Protein AF-A0A976PWA9-F1 (afdb_monomer)

Foldseek 3Di:
DDDPCPPDPVNVVVCCCVVVVVCVVVVVVVVVVVVVPDDDPDPPDDDDDDQDDPVVADEQDWDWDADPVRWTKIWHHHPVGIDIHTLQDPPPGDGHDDDDLVVVDPVSVVVVVVVVVVVCPDPVNVVVVPDDPVRVVVVVVVVD

Structure (mmCIF, N/CA/C/O backbone):
data_AF-A0A976PWA9-F1
#
_entry.id   AF-A0A976PWA9-F1
#
loop_
_atom_site.group_PDB
_atom_si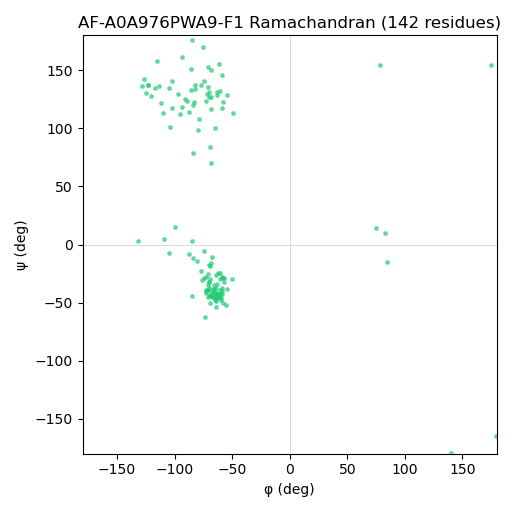te.id
_atom_site.type_symbol
_atom_site.label_atom_id
_atom_site.label_alt_id
_atom_site.label_comp_id
_atom_site.label_asym_id
_atom_site.label_entity_id
_atom_site.label_seq_id
_atom_site.pdbx_PDB_ins_code
_atom_site.Cartn_x
_atom_site.Cartn_y
_atom_site.Cartn_z
_atom_site.occupancy
_atom_site.B_iso_or_equiv
_atom_site.auth_seq_id
_atom_site.auth_comp_id
_atom_site.auth_asym_id
_atom_site.auth_atom_id
_atom_site.pdbx_PDB_model_num
ATOM 1 N N . MET A 1 1 ? 47.049 19.744 -44.885 1.00 38.34 1 MET A N 1
ATOM 2 C CA . MET A 1 1 ? 46.099 18.856 -45.586 1.00 38.34 1 MET A CA 1
ATOM 3 C C . MET A 1 1 ? 44.726 19.102 -44.997 1.00 38.34 1 MET A C 1
ATOM 5 O O . MET A 1 1 ? 44.376 18.502 -43.996 1.00 38.34 1 MET A O 1
ATOM 9 N N . THR A 1 2 ? 44.015 20.082 -45.540 1.00 44.12 2 THR A N 1
ATOM 10 C CA . THR A 1 2 ? 42.634 20.402 -45.172 1.00 44.12 2 THR A CA 1
ATOM 11 C C . THR A 1 2 ? 41.758 19.874 -46.299 1.00 44.12 2 THR A C 1
ATOM 13 O O . THR A 1 2 ? 41.734 20.470 -47.374 1.00 44.12 2 THR A O 1
ATOM 16 N N . GLU A 1 3 ? 41.131 18.715 -46.103 1.00 52.66 3 GLU A N 1
ATOM 17 C CA . GLU A 1 3 ? 40.137 18.200 -47.048 1.00 52.66 3 GLU A CA 1
ATOM 18 C C . GLU A 1 3 ? 38.890 19.096 -47.008 1.00 52.66 3 GLU A C 1
ATOM 20 O O . GLU A 1 3 ? 38.221 19.215 -45.982 1.00 52.66 3 GLU A O 1
ATOM 25 N N . ASP A 1 4 ? 38.598 19.747 -48.136 1.00 55.19 4 ASP A N 1
ATOM 26 C CA . ASP A 1 4 ? 37.326 20.421 -48.415 1.00 55.19 4 ASP A CA 1
ATOM 27 C C . ASP A 1 4 ? 36.233 19.352 -48.588 1.00 55.19 4 ASP A C 1
ATOM 29 O O . ASP A 1 4 ? 35.944 18.890 -49.691 1.00 55.19 4 ASP A O 1
ATOM 33 N N . SER A 1 5 ? 35.659 18.889 -47.477 1.00 60.50 5 SER A N 1
ATOM 34 C CA . SER A 1 5 ? 34.557 17.924 -47.474 1.00 60.50 5 SER A CA 1
ATOM 35 C C . SER A 1 5 ? 33.216 18.640 -47.669 1.00 60.50 5 SER A C 1
ATOM 37 O O . SER A 1 5 ? 32.436 18.820 -46.729 1.00 60.50 5 SER A O 1
ATOM 39 N N . ARG A 1 6 ? 32.888 19.008 -48.912 1.00 62.19 6 ARG A N 1
ATOM 40 C CA . ARG A 1 6 ? 31.487 19.238 -49.298 1.00 62.19 6 ARG A CA 1
ATOM 41 C C . ARG A 1 6 ? 30.753 17.900 -49.196 1.00 62.19 6 ARG A C 1
ATOM 43 O O . ARG A 1 6 ? 30.883 17.072 -50.091 1.00 62.19 6 ARG A O 1
ATOM 50 N N . ALA A 1 7 ? 30.006 17.686 -48.110 1.00 66.31 7 ALA A N 1
ATOM 51 C CA . ALA A 1 7 ? 29.208 16.477 -47.915 1.00 66.31 7 ALA A CA 1
ATOM 52 C C . ALA A 1 7 ? 28.370 16.198 -49.173 1.00 66.31 7 ALA A C 1
ATOM 54 O O . ALA A 1 7 ? 27.483 16.979 -49.537 1.00 66.31 7 ALA A O 1
ATOM 55 N N . THR A 1 8 ? 28.674 15.107 -49.876 1.00 85.38 8 THR A N 1
ATOM 56 C CA . THR A 1 8 ? 27.942 14.753 -51.091 1.00 85.38 8 THR A CA 1
ATOM 57 C C . THR A 1 8 ? 26.545 14.284 -50.685 1.00 85.38 8 THR A C 1
ATOM 59 O O . THR A 1 8 ? 26.353 13.729 -49.604 1.00 85.38 8 THR A O 1
ATOM 62 N N . ARG A 1 9 ? 25.536 14.433 -51.557 1.00 87.88 9 ARG A N 1
ATOM 63 C CA . ARG A 1 9 ? 24.173 13.900 -51.308 1.00 87.88 9 ARG A CA 1
ATOM 64 C C . ARG A 1 9 ? 24.179 12.421 -50.884 1.00 87.88 9 ARG A C 1
ATOM 66 O O . ARG A 1 9 ? 23.309 11.988 -50.140 1.00 87.88 9 ARG A O 1
ATOM 73 N N . ARG A 1 10 ? 25.173 11.664 -51.358 1.00 87.25 10 ARG A N 1
ATOM 74 C CA . ARG A 1 10 ? 25.422 10.261 -51.008 1.00 87.25 10 ARG A CA 1
ATOM 75 C C . ARG A 1 10 ? 25.980 10.091 -49.595 1.00 87.25 10 ARG A C 1
ATOM 77 O O . ARG A 1 10 ? 25.523 9.196 -48.899 1.00 87.25 10 ARG A O 1
ATOM 84 N N . ASP A 1 11 ? 26.881 10.963 -49.156 1.00 85.31 11 ASP A N 1
ATOM 85 C CA . ASP A 1 11 ? 27.454 10.920 -47.803 1.00 85.31 11 ASP A CA 1
ATOM 86 C C . ASP A 1 11 ? 26.412 11.319 -46.759 1.00 85.31 11 ASP A C 1
ATOM 88 O O . ASP A 1 11 ? 26.321 10.706 -45.697 1.00 85.31 11 ASP A O 1
ATOM 92 N N . LEU A 1 12 ? 25.557 12.291 -47.096 1.00 88.31 12 LEU A N 1
ATOM 93 C CA . LEU A 1 12 ? 24.388 12.641 -46.289 1.00 88.31 12 LEU A CA 1
ATOM 94 C C . LEU A 1 12 ? 23.416 11.462 -46.175 1.00 88.31 12 LEU A C 1
ATOM 96 O O . LEU A 1 12 ? 22.976 11.141 -45.072 1.00 88.31 12 LEU A O 1
ATOM 100 N N . LEU A 1 13 ? 23.122 10.781 -47.289 1.00 92.06 13 LEU A N 1
ATOM 101 C CA . LEU A 1 13 ? 22.266 9.593 -47.286 1.00 92.06 13 LEU A CA 1
ATOM 102 C C . LEU A 1 13 ? 22.881 8.450 -46.463 1.00 92.06 13 LEU A C 1
ATOM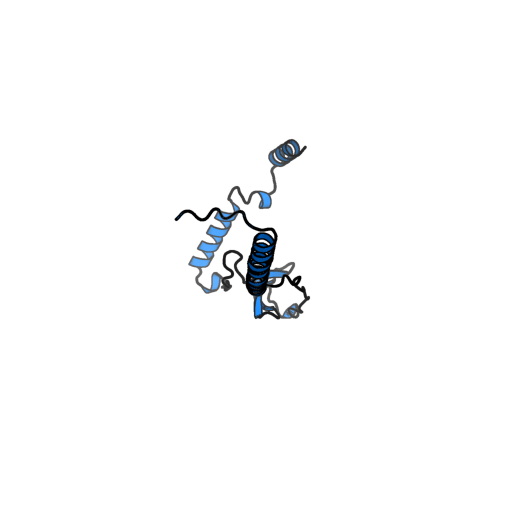 104 O O . LEU A 1 13 ? 22.184 7.837 -45.658 1.00 92.06 13 LEU A O 1
ATOM 108 N N . ALA A 1 14 ? 24.179 8.187 -46.620 1.00 92.25 14 ALA A N 1
ATOM 109 C CA . ALA A 1 14 ? 24.892 7.148 -45.881 1.00 92.25 14 ALA A CA 1
ATOM 110 C C . ALA A 1 14 ? 24.915 7.435 -44.372 1.00 92.25 14 ALA A C 1
ATOM 112 O O . ALA A 1 14 ? 24.639 6.546 -43.569 1.00 92.25 14 ALA A O 1
ATOM 113 N N . SER A 1 15 ? 25.173 8.688 -43.991 1.00 90.06 15 SER A N 1
ATOM 114 C CA . SER A 1 15 ? 25.210 9.121 -42.590 1.00 90.06 15 SER A CA 1
ATOM 115 C C . SER A 1 15 ? 23.827 9.051 -41.944 1.00 90.06 15 SER A C 1
ATOM 117 O O . SER A 1 15 ? 23.699 8.604 -40.807 1.00 90.06 15 SER A O 1
ATOM 119 N N . PHE A 1 16 ? 22.779 9.432 -42.680 1.00 94.44 16 PHE A N 1
ATOM 120 C CA . PHE A 1 16 ? 21.402 9.349 -42.201 1.00 94.44 16 PHE A CA 1
ATOM 121 C C . PHE A 1 16 ? 20.936 7.899 -42.033 1.00 94.44 16 PHE A C 1
ATOM 123 O O . PHE A 1 16 ? 20.334 7.569 -41.015 1.00 94.44 16 PHE A O 1
ATOM 130 N N . LEU A 1 17 ? 21.245 7.015 -42.988 1.00 95.56 17 LEU A N 1
ATOM 131 C CA . LEU A 1 17 ? 20.877 5.599 -42.902 1.00 95.56 17 LEU A CA 1
ATOM 132 C C . LEU A 1 17 ? 21.635 4.874 -41.785 1.00 95.56 17 LEU A C 1
ATOM 134 O O . LEU A 1 17 ? 21.016 4.146 -41.012 1.00 95.56 17 LEU A O 1
ATOM 138 N N . MET A 1 18 ? 22.949 5.090 -41.660 1.00 94.69 18 MET A N 1
ATOM 139 C CA . MET A 1 18 ? 23.743 4.468 -40.596 1.00 94.69 18 MET A CA 1
ATOM 140 C C . MET A 1 18 ? 23.390 5.030 -39.218 1.00 94.69 18 MET A C 1
ATOM 142 O O . MET A 1 18 ? 23.096 4.263 -38.304 1.00 94.69 18 MET A O 1
ATOM 146 N N . GLY A 1 19 ? 23.363 6.357 -39.069 1.00 96.19 19 GLY A N 1
ATOM 147 C CA . GLY A 1 19 ? 23.023 7.008 -37.803 1.00 96.19 19 GLY A CA 1
ATOM 148 C C . GLY A 1 19 ? 21.581 6.732 -37.384 1.00 96.19 19 GLY A C 1
ATOM 149 O O . GLY A 1 19 ? 21.331 6.343 -36.246 1.00 96.19 19 GLY A O 1
ATOM 150 N N . GLY A 1 20 ? 20.636 6.852 -38.318 1.00 97.12 20 GLY A N 1
ATOM 151 C CA . GLY A 1 20 ? 19.227 6.551 -38.084 1.00 97.12 20 GLY A CA 1
ATOM 152 C C . GLY A 1 20 ? 18.997 5.083 -37.730 1.00 97.12 20 GLY A C 1
ATOM 153 O O . GLY A 1 20 ? 18.309 4.797 -36.754 1.00 97.12 20 GLY A O 1
ATOM 154 N N . GLY A 1 21 ? 19.619 4.149 -38.459 1.00 97.25 21 GLY A N 1
ATOM 155 C CA . GLY A 1 21 ? 19.536 2.718 -38.161 1.00 97.25 21 GLY A CA 1
ATOM 156 C C . GLY A 1 21 ? 20.092 2.372 -36.779 1.00 97.25 21 GLY A C 1
ATOM 157 O O . GLY A 1 21 ? 19.456 1.629 -36.032 1.00 97.25 21 GLY A O 1
ATOM 158 N N . LEU A 1 22 ? 21.228 2.965 -36.402 1.00 97.75 22 LEU A N 1
ATOM 159 C CA . LEU A 1 22 ? 21.839 2.771 -35.088 1.00 97.75 22 LEU A CA 1
ATOM 160 C C . LEU A 1 22 ? 20.943 3.306 -33.964 1.00 97.75 22 LEU A C 1
ATOM 162 O O . LEU A 1 22 ? 20.673 2.595 -32.998 1.00 97.75 22 LEU A O 1
ATOM 166 N N . VAL A 1 23 ? 20.441 4.535 -34.108 1.00 98.06 23 VAL A N 1
ATOM 167 C CA . VAL A 1 23 ? 19.548 5.159 -33.123 1.00 98.06 23 VAL A CA 1
ATOM 168 C C . VAL A 1 23 ? 18.254 4.363 -32.980 1.00 98.06 23 VAL A C 1
ATOM 170 O O . VAL A 1 23 ? 17.812 4.130 -31.858 1.00 98.06 23 VAL A O 1
ATOM 173 N N . LEU A 1 24 ? 17.663 3.891 -34.080 1.00 97.94 24 LEU A N 1
ATOM 174 C CA . LEU A 1 24 ? 16.458 3.063 -34.027 1.00 97.94 24 LEU A CA 1
ATOM 175 C C . LEU A 1 24 ? 16.728 1.709 -33.363 1.00 97.94 24 LEU A C 1
ATOM 177 O O . LEU A 1 24 ? 15.956 1.294 -32.500 1.00 97.94 24 LEU A O 1
ATOM 181 N N . ALA A 1 25 ? 17.824 1.033 -33.708 1.00 97.75 25 ALA A N 1
ATOM 182 C CA . ALA A 1 25 ? 18.161 -0.268 -33.137 1.00 97.75 25 ALA A CA 1
ATOM 183 C C . ALA A 1 25 ? 18.436 -0.176 -31.628 1.00 97.75 25 ALA A C 1
ATOM 185 O O . ALA A 1 25 ? 17.794 -0.859 -30.831 1.00 97.75 25 ALA A O 1
ATOM 186 N N . TYR A 1 26 ? 19.338 0.713 -31.209 1.00 97.94 26 TYR A N 1
ATOM 187 C CA . TYR A 1 26 ? 19.662 0.873 -29.790 1.00 97.94 26 TYR A CA 1
ATOM 188 C C . TYR A 1 26 ? 18.528 1.532 -29.003 1.00 97.94 26 TYR A C 1
ATOM 190 O O . TYR A 1 26 ? 18.285 1.157 -27.858 1.00 97.94 26 TYR A O 1
ATOM 198 N N . GLY A 1 27 ? 17.798 2.468 -29.611 1.00 98.06 27 GLY A N 1
ATOM 199 C CA . GLY A 1 27 ? 16.647 3.119 -28.990 1.00 98.06 27 GLY A CA 1
ATOM 200 C C . GLY A 1 27 ? 15.511 2.140 -28.711 1.00 98.06 27 GLY A C 1
ATOM 201 O O . GLY A 1 27 ? 14.964 2.133 -27.610 1.00 98.06 27 GLY A O 1
ATOM 202 N N . THR A 1 28 ? 15.189 1.263 -29.666 1.00 98.00 28 THR A N 1
ATOM 203 C CA . THR A 1 28 ? 14.171 0.220 -29.459 1.00 98.00 28 THR A CA 1
ATOM 204 C C . THR A 1 28 ? 14.617 -0.813 -28.431 1.00 98.00 28 THR A C 1
ATOM 206 O O . THR A 1 28 ? 13.829 -1.162 -27.553 1.00 98.00 28 THR A O 1
ATOM 209 N N . LEU A 1 29 ? 15.882 -1.246 -28.471 1.00 97.75 29 LEU A N 1
ATOM 210 C CA . LEU A 1 29 ? 16.443 -2.158 -27.475 1.00 97.75 29 LEU A CA 1
ATOM 211 C C . LEU A 1 29 ? 16.375 -1.566 -26.057 1.00 97.75 29 LEU A C 1
ATOM 213 O O . LEU A 1 29 ? 15.906 -2.233 -25.134 1.00 97.75 29 LEU A O 1
ATOM 217 N N . ALA A 1 30 ? 16.796 -0.311 -25.884 1.00 97.56 30 ALA A N 1
ATOM 218 C CA . ALA A 1 30 ? 16.767 0.379 -24.597 1.00 97.56 30 ALA A CA 1
ATOM 219 C C . ALA A 1 30 ? 15.334 0.569 -24.086 1.00 97.56 30 ALA A C 1
ATOM 221 O O . ALA A 1 30 ? 15.050 0.268 -22.927 1.00 97.56 30 ALA A O 1
ATOM 222 N N . LEU A 1 31 ? 14.416 1.005 -24.954 1.00 97.12 31 LEU A N 1
ATOM 223 C CA . LEU A 1 31 ? 13.008 1.163 -24.601 1.00 97.12 31 LEU A CA 1
ATOM 224 C C . LEU A 1 31 ? 12.398 -0.166 -24.150 1.00 97.12 31 LEU A C 1
ATOM 226 O O . LEU A 1 31 ? 11.742 -0.214 -23.112 1.00 97.12 31 LEU A O 1
ATOM 230 N N . GLN A 1 32 ? 12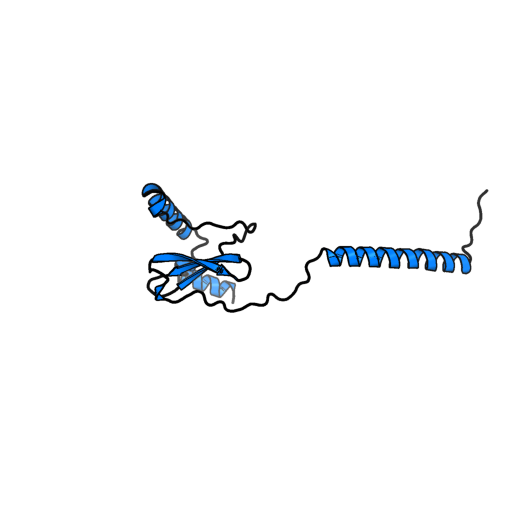.647 -1.252 -24.884 1.00 96.19 32 GLN A N 1
ATOM 231 C CA . GLN A 1 32 ? 12.129 -2.568 -24.524 1.00 96.19 32 GLN A CA 1
ATOM 232 C C . GLN A 1 32 ? 12.734 -3.079 -23.211 1.00 96.19 32 GLN A C 1
ATOM 234 O O . GLN A 1 32 ? 12.013 -3.650 -22.396 1.00 96.19 32 GLN A O 1
ATOM 239 N N . GLY A 1 33 ? 14.026 -2.832 -22.973 1.00 95.94 33 GLY A N 1
ATOM 240 C CA . GLY A 1 33 ? 14.683 -3.151 -21.705 1.00 95.94 33 GLY A CA 1
ATOM 241 C C . GLY A 1 33 ? 14.066 -2.401 -20.520 1.00 95.94 33 GLY A C 1
ATOM 242 O O . GLY A 1 33 ? 13.770 -3.005 -19.492 1.00 95.94 33 GLY A O 1
ATOM 243 N N . ILE A 1 34 ? 13.789 -1.105 -20.680 1.00 95.50 34 ILE A N 1
ATOM 244 C CA . ILE A 1 34 ? 13.125 -0.292 -19.650 1.00 95.50 34 ILE A CA 1
ATOM 245 C C . ILE A 1 34 ? 11.692 -0.783 -19.409 1.00 95.50 34 ILE A C 1
ATOM 247 O O . ILE A 1 34 ? 11.292 -0.996 -18.266 1.00 95.50 34 ILE A O 1
ATOM 251 N N . LEU A 1 35 ? 10.920 -1.005 -20.476 1.00 93.44 35 LEU A N 1
ATOM 252 C CA . LEU A 1 35 ? 9.542 -1.496 -20.381 1.00 93.44 35 LEU A CA 1
ATOM 253 C C . LEU A 1 35 ? 9.447 -2.904 -19.787 1.00 93.44 35 LEU A C 1
ATOM 255 O O . LEU A 1 35 ? 8.422 -3.241 -19.204 1.00 93.44 35 LEU A O 1
ATOM 259 N N . PHE A 1 36 ? 10.493 -3.718 -19.924 1.00 92.62 36 PHE A N 1
ATOM 260 C CA . PHE A 1 36 ? 10.573 -5.037 -19.305 1.00 92.62 36 PHE A CA 1
ATOM 261 C C . PHE A 1 36 ? 10.749 -4.959 -17.782 1.00 92.62 36 PHE A C 1
ATOM 263 O O . PHE A 1 36 ? 10.141 -5.746 -17.060 1.00 92.62 36 PHE A O 1
ATOM 270 N N . LEU A 1 37 ? 11.549 -4.005 -17.292 1.00 93.94 37 LEU A N 1
ATOM 271 C CA . LEU A 1 37 ? 11.747 -3.781 -15.854 1.00 93.94 37 LEU A CA 1
ATOM 272 C C . LEU A 1 37 ? 10.541 -3.104 -15.196 1.00 93.94 37 LEU A C 1
ATOM 274 O O . LEU A 1 37 ? 10.291 -3.289 -14.005 1.00 93.94 37 LEU A O 1
ATOM 278 N N . LEU A 1 38 ? 9.794 -2.306 -15.959 1.00 90.88 38 LEU A N 1
ATOM 279 C CA . LEU A 1 38 ? 8.589 -1.660 -15.466 1.00 90.88 38 LEU A CA 1
ATOM 280 C C . LEU A 1 38 ? 7.464 -2.693 -15.294 1.00 90.88 38 LEU A C 1
ATOM 282 O O . LEU A 1 38 ? 7.137 -3.426 -16.231 1.00 90.88 38 LEU A O 1
ATOM 286 N N . PRO A 1 39 ? 6.806 -2.740 -14.123 1.00 84.50 39 PRO A N 1
ATOM 287 C CA . PRO A 1 39 ? 5.695 -3.652 -13.920 1.00 84.50 39 PRO A CA 1
ATOM 288 C C . PRO A 1 39 ? 4.560 -3.299 -14.884 1.00 84.50 39 PRO A C 1
ATOM 290 O O . PRO A 1 39 ? 4.134 -2.142 -14.981 1.00 84.50 39 PRO A O 1
ATOM 293 N N . LYS A 1 40 ? 4.016 -4.304 -15.581 1.00 79.44 40 LYS A N 1
ATOM 294 C CA . LYS A 1 40 ? 2.775 -4.123 -16.338 1.00 79.44 40 LYS A CA 1
ATOM 295 C C . LYS A 1 40 ? 1.695 -3.694 -15.350 1.00 79.44 40 LYS A C 1
ATOM 297 O O . LYS A 1 40 ? 1.356 -4.456 -14.448 1.00 79.44 40 LYS A O 1
ATOM 302 N N . ARG A 1 41 ? 1.144 -2.487 -15.528 1.00 65.50 41 ARG A N 1
ATOM 303 C CA . ARG A 1 41 ? -0.022 -1.992 -14.779 1.00 65.50 41 ARG A CA 1
ATOM 304 C C . ARG A 1 41 ? -1.265 -2.791 -15.178 1.00 65.50 41 ARG A C 1
ATOM 306 O O . ARG A 1 41 ? -2.145 -2.304 -15.882 1.00 65.50 41 ARG A O 1
ATOM 313 N N . LEU A 1 42 ? -1.313 -4.051 -14.767 1.00 71.62 42 LEU A N 1
ATOM 314 C CA . LEU A 1 42 ? -2.533 -4.835 -14.763 1.00 71.62 42 LEU A CA 1
ATOM 315 C C . LEU A 1 42 ? -3.420 -4.217 -13.686 1.00 71.62 42 LEU A C 1
ATOM 317 O O . LEU A 1 42 ? -2.972 -4.006 -12.560 1.00 71.62 42 LEU A O 1
ATOM 321 N N . ARG A 1 43 ? -4.661 -3.867 -14.037 1.00 72.56 43 ARG A N 1
ATOM 322 C CA . ARG A 1 43 ? -5.624 -3.406 -13.032 1.00 72.56 43 ARG A CA 1
ATOM 323 C C . ARG A 1 43 ? -5.714 -4.485 -11.947 1.00 72.56 43 ARG A C 1
ATOM 325 O O . ARG A 1 43 ? -5.904 -5.649 -12.318 1.00 72.56 43 ARG A O 1
ATOM 332 N N . PRO A 1 44 ? -5.568 -4.136 -10.657 1.00 70.62 44 PRO A N 1
ATOM 333 C CA . PRO A 1 44 ? -5.704 -5.119 -9.597 1.00 70.62 44 PRO A CA 1
ATOM 334 C C . PRO A 1 44 ? -7.096 -5.742 -9.712 1.00 70.62 44 PRO A C 1
ATOM 336 O O . PRO A 1 44 ? -8.106 -5.036 -9.745 1.00 70.62 44 PRO A O 1
ATOM 339 N N . L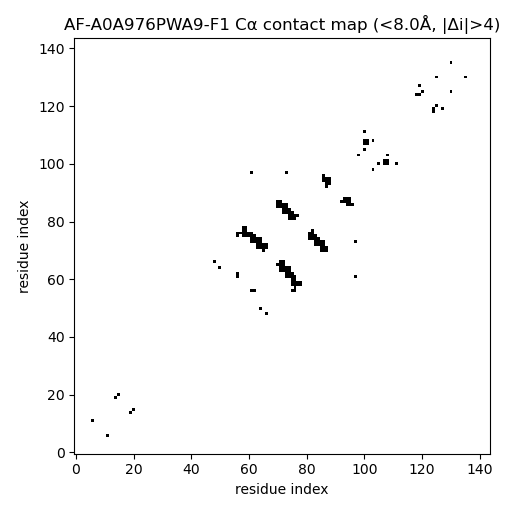YS A 1 45 ? -7.151 -7.068 -9.860 1.00 74.50 45 LYS A N 1
ATOM 340 C CA . LYS A 1 45 ? -8.417 -7.798 -9.837 1.00 74.50 45 LYS A CA 1
ATOM 341 C C . LYS A 1 45 ? -8.807 -7.948 -8.374 1.00 74.50 45 LYS A C 1
ATOM 343 O O . LYS A 1 45 ? -8.292 -8.829 -7.699 1.00 74.50 45 LYS A O 1
ATOM 348 N N . THR A 1 46 ? -9.692 -7.088 -7.886 1.00 80.94 46 THR A N 1
ATOM 349 C CA . THR A 1 46 ? -10.279 -7.273 -6.560 1.00 80.94 46 THR A CA 1
ATOM 350 C C . THR A 1 46 ? -11.226 -8.469 -6.602 1.00 80.94 46 THR A C 1
ATOM 352 O O . THR A 1 46 ? -12.048 -8.613 -7.510 1.00 80.94 46 THR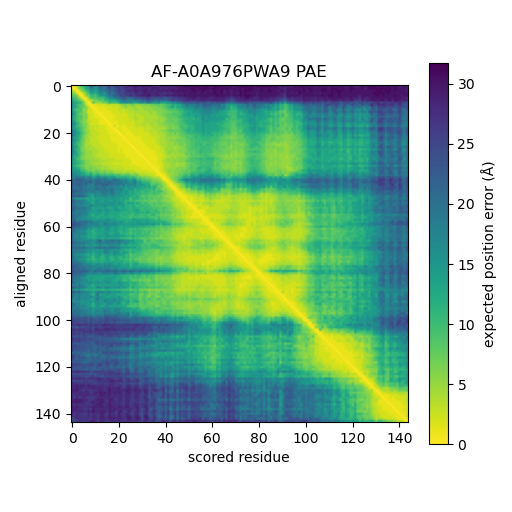 A O 1
ATOM 355 N N . ARG A 1 47 ? -11.081 -9.372 -5.635 1.00 82.94 47 ARG A N 1
ATOM 356 C CA . ARG A 1 47 ? -11.952 -10.532 -5.455 1.00 82.94 47 ARG A CA 1
ATOM 357 C C . ARG A 1 47 ? -12.423 -10.543 -4.011 1.00 82.94 47 ARG A C 1
ATOM 359 O O . ARG A 1 47 ? -11.633 -10.323 -3.103 1.00 82.94 47 ARG A O 1
ATOM 366 N N . LEU A 1 48 ? -13.708 -10.811 -3.812 1.00 87.31 48 LEU A N 1
ATOM 367 C CA . LEU A 1 48 ? -14.248 -11.030 -2.478 1.00 87.31 48 LEU A CA 1
ATOM 368 C C . LEU A 1 48 ? -13.778 -12.397 -1.980 1.00 87.31 48 LEU A C 1
ATOM 370 O O . LEU A 1 48 ? -14.001 -13.412 -2.644 1.00 87.31 48 LEU A O 1
ATOM 374 N N . ILE A 1 49 ? -13.120 -12.404 -0.826 1.00 87.81 49 ILE A N 1
ATOM 375 C CA . ILE A 1 49 ? -12.719 -13.618 -0.119 1.00 87.81 49 ILE A CA 1
ATOM 376 C C . ILE A 1 49 ? -13.677 -13.867 1.041 1.00 87.81 49 ILE A C 1
ATOM 378 O O . ILE A 1 49 ? -14.112 -12.940 1.725 1.00 87.81 49 ILE A O 1
ATOM 382 N N . PHE A 1 50 ? -14.023 -15.132 1.255 1.00 90.25 50 PHE A N 1
ATOM 383 C CA . PHE A 1 50 ? -14.794 -15.525 2.424 1.00 90.25 50 PHE A CA 1
ATOM 384 C C . PHE A 1 50 ? -13.854 -15.598 3.630 1.00 90.25 50 PHE A C 1
ATOM 386 O O . PHE A 1 50 ? -13.024 -16.499 3.710 1.00 90.25 50 PHE A O 1
ATOM 393 N N . ALA A 1 51 ? -13.972 -14.632 4.543 1.00 88.94 51 ALA A N 1
ATOM 394 C CA . ALA A 1 51 ? -13.106 -14.524 5.718 1.00 88.94 51 ALA A CA 1
ATOM 395 C C . ALA A 1 51 ? -13.368 -15.609 6.778 1.00 88.94 51 ALA A C 1
ATOM 397 O O . ALA A 1 51 ? -12.477 -15.930 7.558 1.00 88.94 51 ALA A O 1
ATOM 398 N N . GLY A 1 52 ? -14.581 -16.161 6.820 1.00 90.56 52 GLY A N 1
ATOM 399 C CA . GLY A 1 52 ? -15.005 -17.111 7.843 1.00 90.56 52 GLY A CA 1
ATOM 400 C C . GLY A 1 52 ? -16.442 -16.867 8.282 1.00 90.56 52 GLY A C 1
ATOM 401 O O . GLY A 1 52 ? -17.133 -15.972 7.789 1.00 90.56 52 GLY A O 1
ATOM 402 N N . ARG A 1 53 ? -16.905 -17.685 9.222 1.00 91.81 53 ARG A N 1
ATOM 403 C CA . ARG A 1 53 ? -18.221 -17.529 9.845 1.00 91.81 53 ARG A CA 1
ATOM 404 C C . ARG A 1 53 ? -18.142 -16.560 11.025 1.00 91.81 53 ARG A C 1
ATOM 406 O O . ARG A 1 53 ? -17.127 -16.481 11.705 1.00 91.81 53 ARG A O 1
ATOM 413 N N . ILE A 1 54 ? -19.245 -15.870 11.313 1.00 90.62 54 ILE A N 1
ATOM 414 C CA . ILE A 1 54 ? -19.341 -14.881 12.405 1.00 90.62 54 ILE A CA 1
ATOM 415 C C . ILE A 1 54 ? -18.988 -15.486 13.778 1.00 90.62 54 ILE A C 1
ATOM 417 O O . ILE A 1 54 ? -18.428 -14.794 14.624 1.00 90.62 54 ILE A O 1
ATOM 421 N N . ASP A 1 55 ? -19.285 -16.768 14.000 1.00 92.00 55 ASP A N 1
ATOM 422 C CA . ASP A 1 55 ? -18.997 -17.488 15.248 1.00 92.00 55 ASP A CA 1
ATOM 423 C C . ASP A 1 55 ? -17.500 -17.743 15.488 1.00 92.00 55 ASP A C 1
ATOM 425 O O . ASP A 1 55 ? -17.104 -17.982 16.623 1.00 92.00 55 ASP A O 1
ATOM 429 N N . GLN A 1 56 ? -16.666 -17.657 14.448 1.00 90.81 56 GLN A N 1
ATOM 430 C CA . GLN A 1 56 ? -15.216 -17.860 14.549 1.00 90.81 56 GLN A CA 1
ATOM 431 C C . GLN A 1 56 ? -14.471 -16.624 15.066 1.00 90.81 56 GLN A C 1
ATOM 433 O O . GLN A 1 56 ? -13.312 -16.728 15.458 1.00 90.81 56 GLN A O 1
ATOM 438 N N . PHE A 1 57 ? -15.124 -15.462 15.081 1.00 91.81 57 PHE A N 1
ATOM 439 C CA . PHE A 1 57 ? -14.537 -14.211 15.546 1.00 91.81 57 PHE A CA 1
ATOM 440 C C . PHE A 1 57 ? -15.057 -13.909 16.950 1.00 91.81 57 PHE A C 1
ATOM 442 O O . PHE A 1 57 ? -16.257 -13.714 17.124 1.00 91.81 57 PHE A O 1
ATOM 449 N N . THR A 1 58 ? -14.200 -13.850 17.964 1.00 90.12 58 THR A N 1
ATOM 450 C CA . THR A 1 58 ? -14.618 -13.507 19.334 1.00 90.12 58 THR A CA 1
ATOM 451 C C . THR A 1 58 ? -14.722 -11.994 19.508 1.00 90.12 58 THR A C 1
ATOM 453 O O . THR A 1 58 ? -13.868 -11.250 19.028 1.00 90.12 58 THR A O 1
ATOM 456 N N . VAL A 1 59 ? -15.778 -11.523 20.178 1.00 90.81 59 VAL A N 1
ATOM 457 C CA . VAL A 1 59 ? -15.984 -10.086 20.436 1.00 90.81 59 VAL A CA 1
ATOM 458 C C . VAL A 1 59 ? -14.810 -9.548 21.257 1.00 90.81 59 VAL A C 1
ATOM 460 O O . VAL A 1 59 ? -14.398 -10.176 22.227 1.00 90.81 59 VAL A O 1
ATOM 463 N N . GLY A 1 60 ? -14.251 -8.416 20.834 1.00 86.81 60 GLY A N 1
ATOM 464 C CA . GLY A 1 60 ? -13.079 -7.786 21.444 1.00 86.81 60 GLY A CA 1
ATOM 465 C C . GLY A 1 60 ? -11.731 -8.328 20.958 1.00 86.81 60 GLY A C 1
ATOM 466 O O . GLY A 1 60 ? -10.720 -7.655 21.140 1.00 86.81 60 GLY A O 1
ATOM 467 N N . ALA A 1 61 ? -11.694 -9.485 20.290 1.00 86.50 61 ALA A N 1
ATOM 468 C CA . ALA A 1 61 ? -10.452 -10.058 19.780 1.00 86.50 61 ALA A CA 1
ATOM 469 C C . ALA A 1 61 ? -10.174 -9.663 18.324 1.00 86.50 61 ALA A C 1
ATOM 471 O O . ALA A 1 61 ? -11.068 -9.275 17.562 1.00 86.50 61 ALA A O 1
ATOM 472 N N . VAL A 1 62 ? -8.907 -9.819 17.938 1.00 90.62 62 VAL A N 1
ATOM 473 C CA . VAL A 1 62 ? -8.432 -9.651 16.564 1.00 90.62 62 VAL A CA 1
ATOM 474 C C . VAL A 1 62 ? -8.011 -11.008 16.020 1.00 90.62 62 VAL A C 1
ATOM 476 O O . VAL A 1 62 ? -7.135 -11.669 16.573 1.00 90.62 62 VAL A O 1
ATOM 479 N N . THR A 1 63 ? -8.623 -11.422 14.918 1.00 90.75 63 THR A N 1
ATOM 480 C CA . THR A 1 63 ? -8.290 -12.659 14.210 1.00 90.75 63 THR A CA 1
ATOM 481 C C . THR A 1 63 ? -7.512 -12.322 12.945 1.00 90.75 63 THR A C 1
ATOM 483 O O . THR A 1 63 ? -7.890 -11.422 12.196 1.00 90.75 63 THR A O 1
ATOM 486 N N . THR A 1 64 ? -6.427 -13.051 12.685 1.00 90.94 64 THR A N 1
ATOM 487 C CA . THR A 1 64 ? -5.653 -12.887 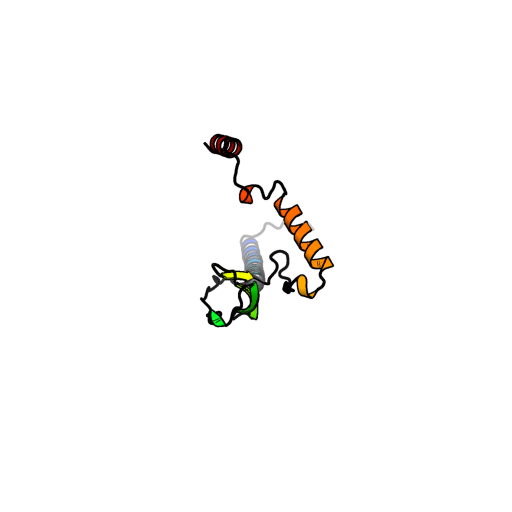11.448 1.00 90.94 64 THR A CA 1
ATOM 488 C C . THR A 1 64 ? -6.184 -13.830 10.376 1.00 90.94 64 THR A C 1
ATOM 490 O O . THR A 1 64 ? -6.245 -15.039 10.591 1.00 90.94 64 THR A O 1
ATOM 493 N N . ILE A 1 65 ? -6.535 -13.282 9.216 1.00 90.81 65 ILE A N 1
ATOM 494 C CA . ILE A 1 65 ? -6.865 -14.037 8.003 1.00 90.81 65 ILE A CA 1
ATOM 495 C C . ILE A 1 65 ? -5.827 -13.739 6.919 1.00 90.81 65 ILE A C 1
ATOM 497 O O . ILE A 1 65 ? -5.167 -12.701 6.949 1.00 90.81 65 ILE A O 1
ATOM 501 N N . HIS A 1 66 ? -5.683 -14.635 5.948 1.00 90.06 66 HIS A N 1
ATOM 502 C CA . HIS A 1 66 ? -4.756 -14.448 4.834 1.00 90.06 66 HIS A CA 1
ATOM 503 C C . HIS A 1 66 ? -5.508 -14.285 3.517 1.00 90.06 66 HIS A C 1
ATOM 505 O O . HIS A 1 66 ? -6.452 -15.023 3.237 1.00 90.06 66 HIS A O 1
ATOM 511 N N . ASP A 1 67 ? -5.073 -13.319 2.713 1.00 87.56 67 ASP A N 1
ATOM 512 C CA . ASP A 1 67 ? -5.532 -13.162 1.334 1.00 87.56 67 ASP A CA 1
ATOM 513 C C . ASP A 1 67 ? -4.897 -14.225 0.415 1.00 87.56 67 ASP A C 1
ATOM 515 O O . ASP A 1 67 ? -3.943 -14.911 0.791 1.00 87.56 67 ASP A O 1
ATOM 519 N N . LEU A 1 68 ? -5.385 -14.331 -0.820 1.00 85.19 68 LEU A N 1
ATOM 520 C CA . LEU A 1 68 ? -4.859 -15.217 -1.865 1.00 85.19 68 LEU A CA 1
ATOM 521 C C . LEU A 1 68 ? -3.385 -14.940 -2.194 1.00 85.19 68 LEU A C 1
ATOM 523 O O . LEU A 1 68 ? -2.661 -15.857 -2.575 1.00 85.19 68 LEU A O 1
ATOM 527 N N . ASP A 1 69 ? -2.941 -13.700 -1.994 1.00 83.50 69 ASP A N 1
ATOM 528 C CA . ASP A 1 69 ? -1.547 -13.283 -2.164 1.00 83.50 69 ASP A CA 1
ATOM 529 C C . ASP A 1 69 ? -0.680 -13.549 -0.910 1.00 83.50 69 ASP A C 1
ATOM 531 O O . ASP A 1 69 ? 0.493 -13.180 -0.862 1.00 83.50 69 ASP A O 1
ATOM 535 N N . GLY A 1 70 ? -1.238 -14.161 0.145 1.00 85.38 70 GLY A N 1
ATOM 536 C CA . GLY A 1 70 ? -0.528 -14.466 1.396 1.00 85.38 70 GLY A CA 1
ATOM 537 C C . GLY A 1 70 ? -0.283 -13.253 2.305 1.00 85.38 70 GLY A C 1
ATOM 538 O O . GLY A 1 70 ? 0.529 -13.304 3.242 1.00 85.38 70 GLY A O 1
ATOM 539 N N . ASN A 1 71 ? -0.957 -12.133 2.040 1.00 87.56 71 ASN A N 1
ATOM 540 C CA . ASN A 1 71 ? -0.946 -10.958 2.909 1.00 87.56 71 ASN A CA 1
ATOM 541 C C . ASN A 1 71 ? -1.858 -11.193 4.117 1.00 87.56 71 ASN A C 1
ATOM 543 O O . ASN A 1 71 ? -2.944 -11.748 3.970 1.00 87.56 71 ASN A O 1
ATOM 547 N N . ALA A 1 72 ? -1.406 -10.803 5.310 1.00 90.31 72 ALA A N 1
ATOM 548 C CA . ALA A 1 72 ? -2.207 -10.916 6.522 1.00 90.31 72 ALA A CA 1
ATOM 549 C C . ALA A 1 72 ? -3.166 -9.720 6.638 1.00 90.31 72 ALA A C 1
ATOM 551 O O . ALA A 1 72 ? -2.791 -8.564 6.434 1.00 90.31 72 ALA A O 1
ATOM 552 N N . ILE A 1 73 ? -4.416 -10.019 6.960 1.00 91.44 73 ILE A N 1
ATOM 553 C CA . ILE A 1 73 ? -5.485 -9.059 7.206 1.00 91.44 73 ILE A CA 1
ATOM 554 C C . ILE A 1 73 ? -5.963 -9.303 8.635 1.00 91.44 73 ILE A C 1
ATOM 556 O O . ILE A 1 73 ? -6.261 -10.432 9.024 1.00 91.44 73 ILE A O 1
ATOM 560 N N . LEU A 1 74 ? -6.006 -8.238 9.422 1.00 92.12 74 LEU A N 1
ATOM 561 C CA . LEU A 1 74 ? -6.421 -8.250 10.816 1.00 92.12 74 LEU A CA 1
ATOM 562 C C . LEU A 1 74 ? -7.907 -7.910 10.877 1.00 92.12 74 LEU A C 1
ATOM 564 O O . LEU A 1 74 ? -8.301 -6.822 10.466 1.00 92.12 74 LEU A O 1
ATOM 568 N N . VAL A 1 75 ? -8.727 -8.827 11.380 1.00 92.94 75 VAL A N 1
ATOM 569 C CA . VAL A 1 75 ? -10.170 -8.630 11.540 1.00 92.94 75 VAL A CA 1
ATOM 570 C C . VAL A 1 75 ? -10.490 -8.518 13.021 1.00 92.94 75 VAL A C 1
ATOM 572 O O . VAL A 1 75 ? -10.349 -9.486 13.765 1.00 92.94 75 VAL A O 1
ATOM 575 N N . LYS A 1 76 ? -10.931 -7.339 13.451 1.00 91.75 76 LYS A N 1
ATOM 576 C CA . LYS A 1 76 ? -11.397 -7.069 14.809 1.00 91.75 76 LYS A CA 1
ATOM 577 C C . LYS A 1 76 ? -12.915 -7.165 14.854 1.00 91.75 76 LYS A C 1
ATOM 579 O O . LYS A 1 76 ? -13.608 -6.519 14.066 1.00 91.75 76 LYS A O 1
ATOM 584 N N . ARG A 1 77 ? -13.445 -7.936 15.803 1.00 91.88 77 ARG A N 1
ATOM 585 C CA . ARG A 1 77 ? -14.887 -7.970 16.069 1.00 91.88 77 ARG A CA 1
ATOM 586 C C . ARG A 1 77 ? -15.229 -7.006 17.201 1.00 91.88 77 ARG A C 1
ATOM 588 O O . ARG A 1 77 ? -14.856 -7.244 18.346 1.00 91.88 77 ARG A O 1
ATOM 595 N N . GLY A 1 78 ? -15.945 -5.933 16.880 1.00 88.75 78 GLY A N 1
ATOM 596 C CA . GLY A 1 78 ? -16.573 -5.049 17.863 1.00 88.75 78 GLY A CA 1
ATOM 597 C C . GLY A 1 78 ? -17.946 -5.568 18.299 1.00 88.75 78 GLY A C 1
ATOM 598 O O . GLY A 1 78 ? -18.448 -6.562 17.773 1.00 88.75 78 GLY A O 1
ATOM 599 N N . GLU A 1 79 ? -18.579 -4.884 19.250 1.00 88.00 79 GLU A N 1
ATOM 600 C CA . GLU A 1 79 ? -19.926 -5.242 19.726 1.00 88.00 79 GLU A CA 1
ATOM 601 C C . GLU A 1 79 ? -20.996 -5.070 18.637 1.00 88.00 79 GLU A C 1
ATOM 603 O O . GLU A 1 79 ? -21.927 -5.866 18.539 1.00 88.00 79 GLU A O 1
ATOM 608 N N . THR A 1 80 ? -20.838 -4.054 17.784 1.00 87.06 80 THR A N 1
ATOM 609 C CA . THR A 1 80 ? -21.817 -3.664 16.758 1.00 87.06 80 THR A CA 1
ATOM 610 C C . THR A 1 80 ? -21.416 -4.057 15.335 1.00 87.06 80 THR A C 1
ATOM 612 O O . THR A 1 80 ? -22.222 -3.911 14.417 1.00 87.06 80 THR A O 1
ATOM 615 N N . GLY A 1 81 ? -20.198 -4.570 15.115 1.00 89.94 81 GLY A N 1
ATOM 616 C CA . GLY A 1 81 ? -19.709 -4.843 13.764 1.00 89.94 81 GLY A CA 1
ATOM 617 C C . GLY A 1 81 ? -18.294 -5.413 13.675 1.00 89.94 81 GLY A C 1
ATOM 618 O O . GLY A 1 81 ? -17.723 -5.892 14.655 1.00 89.94 81 GLY A O 1
ATOM 619 N N . PHE A 1 82 ? -17.742 -5.366 12.463 1.00 91.31 82 PHE A N 1
ATOM 620 C CA . PHE A 1 82 ? -16.410 -5.865 12.126 1.00 91.31 82 PHE A CA 1
ATOM 621 C C . PHE A 1 82 ? -15.559 -4.751 11.525 1.00 91.31 82 PHE A C 1
ATOM 623 O O . PHE A 1 82 ? -16.019 -4.016 10.654 1.00 91.31 82 PHE A O 1
ATOM 630 N N . GLU A 1 83 ? -14.304 -4.683 11.947 1.00 91.25 83 GLU A N 1
ATOM 631 C CA . GLU A 1 83 ? -13.290 -3.794 11.388 1.00 91.25 83 GLU A CA 1
ATOM 632 C C . GLU A 1 83 ? -12.173 -4.652 10.793 1.00 91.25 83 GLU A C 1
ATOM 634 O O . GLU A 1 83 ? -11.732 -5.618 11.415 1.00 91.25 83 GLU A O 1
ATOM 639 N N . ALA A 1 84 ? -11.720 -4.326 9.583 1.00 90.94 84 ALA A N 1
ATOM 640 C CA . ALA A 1 84 ? -10.663 -5.064 8.902 1.00 90.94 84 ALA A CA 1
ATOM 641 C C . ALA A 1 84 ? -9.522 -4.123 8.513 1.00 90.94 84 ALA A C 1
ATOM 643 O O . ALA A 1 84 ? -9.747 -3.088 7.884 1.00 90.94 84 ALA A O 1
ATOM 644 N N . PHE A 1 85 ? -8.296 -4.509 8.852 1.00 90.88 85 PHE A N 1
ATOM 645 C CA . PHE A 1 85 ? -7.087 -3.733 8.606 1.00 90.88 85 PHE A CA 1
ATOM 646 C C . PHE A 1 85 ? -6.051 -4.569 7.857 1.00 90.88 85 PHE A C 1
ATOM 648 O O . PHE A 1 85 ? -5.870 -5.756 8.124 1.00 90.88 85 PHE A O 1
ATOM 655 N N . SER A 1 86 ? -5.329 -3.943 6.929 1.00 89.88 86 SER A N 1
ATOM 656 C CA . SER A 1 86 ? -4.149 -4.563 6.324 1.00 89.88 86 SER A CA 1
ATOM 657 C C . SER A 1 86 ? -3.018 -4.618 7.348 1.00 89.88 86 SER A C 1
ATOM 659 O O . SER A 1 86 ? -2.732 -3.614 7.999 1.00 89.88 86 SER A O 1
ATOM 661 N N . SER A 1 87 ? -2.320 -5.751 7.452 1.00 91.06 87 SER A N 1
ATOM 662 C CA . SER A 1 87 ? -1.096 -5.822 8.256 1.00 91.06 87 SER A CA 1
ATOM 663 C C . SER A 1 87 ? 0.093 -5.129 7.577 1.00 91.06 87 SER A C 1
ATOM 665 O O . SER A 1 87 ? 1.185 -5.109 8.137 1.00 91.06 87 SER A O 1
ATOM 667 N N . VAL A 1 88 ? -0.048 -4.656 6.335 1.00 90.81 88 VAL A N 1
ATOM 668 C CA . VAL A 1 88 ? 1.043 -4.052 5.561 1.00 90.81 88 VAL A CA 1
ATOM 669 C C . VAL A 1 88 ? 1.109 -2.561 5.867 1.00 90.81 88 VAL A C 1
ATOM 671 O O . VAL A 1 88 ? 0.197 -1.806 5.533 1.00 90.81 88 VAL A O 1
ATOM 674 N N . CYS A 1 89 ? 2.205 -2.135 6.493 1.00 88.19 89 CYS A N 1
ATOM 675 C CA . CYS A 1 89 ? 2.433 -0.741 6.843 1.00 88.19 89 CYS A CA 1
ATOM 676 C C . CYS A 1 89 ? 2.517 0.127 5.574 1.00 88.19 89 CYS A C 1
ATOM 678 O O . CYS A 1 89 ? 3.335 -0.171 4.697 1.00 88.19 89 CYS A O 1
ATOM 680 N N . PRO A 1 90 ? 1.757 1.235 5.487 1.00 89.06 90 PRO A N 1
ATOM 681 C CA . PRO A 1 90 ? 1.746 2.091 4.301 1.00 89.06 90 PRO A CA 1
ATOM 682 C C . PRO A 1 90 ? 3.067 2.842 4.066 1.00 89.06 90 PRO A C 1
ATOM 684 O O . PRO A 1 90 ? 3.242 3.425 3.004 1.00 89.06 90 PRO A O 1
ATOM 687 N N . HIS A 1 91 ? 3.997 2.840 5.028 1.00 89.44 91 HIS A N 1
ATOM 688 C CA . HIS A 1 91 ? 5.283 3.529 4.902 1.00 89.44 91 HIS A CA 1
ATOM 689 C C . HIS A 1 91 ? 6.246 2.800 3.953 1.00 89.44 91 HIS A C 1
ATOM 691 O O . HIS A 1 91 ? 6.642 3.343 2.927 1.00 89.44 91 HIS A O 1
ATOM 697 N N . LEU A 1 92 ? 6.627 1.568 4.305 1.00 92.25 92 LEU A N 1
ATOM 698 C CA . LEU A 1 92 ? 7.622 0.774 3.568 1.00 92.25 92 LEU A CA 1
ATOM 699 C C . LEU A 1 92 ? 7.154 -0.661 3.279 1.00 92.25 92 LEU A C 1
ATOM 701 O O . LEU A 1 92 ? 7.915 -1.457 2.740 1.00 92.25 92 LEU A O 1
ATOM 705 N N . GLY A 1 93 ? 5.922 -1.021 3.647 1.00 88.12 93 GLY A N 1
ATOM 706 C CA . GLY A 1 93 ? 5.382 -2.362 3.420 1.00 88.12 93 GLY A CA 1
ATOM 707 C C . GLY A 1 93 ? 5.777 -3.414 4.463 1.00 88.12 93 GLY A C 1
ATOM 708 O O . GLY A 1 93 ? 5.508 -4.598 4.267 1.00 88.12 93 GLY A O 1
ATOM 709 N N . CYS A 1 94 ? 6.391 -3.016 5.583 1.00 90.31 94 CYS A N 1
ATOM 710 C CA . CYS A 1 94 ? 6.661 -3.926 6.699 1.00 90.31 94 CYS A CA 1
ATOM 711 C C . CYS A 1 94 ? 5.360 -4.543 7.235 1.00 90.31 94 CYS A C 1
ATOM 713 O O . CYS A 1 94 ? 4.322 -3.877 7.271 1.00 90.31 94 CYS A O 1
ATOM 715 N N . ARG A 1 95 ? 5.417 -5.798 7.692 1.00 87.50 95 ARG A N 1
ATOM 716 C CA . ARG A 1 95 ? 4.264 -6.473 8.299 1.00 87.50 95 ARG A CA 1
ATOM 717 C C . ARG A 1 95 ? 4.170 -6.113 9.780 1.00 87.50 95 ARG A C 1
ATOM 719 O O . ARG A 1 95 ? 5.096 -6.382 10.538 1.00 87.50 95 ARG A O 1
ATOM 726 N N . VAL A 1 96 ? 3.057 -5.504 10.170 1.00 87.44 96 VAL A N 1
ATOM 727 C CA . VAL A 1 96 ? 2.729 -5.194 11.560 1.00 87.44 96 VAL A CA 1
ATOM 728 C C . VAL A 1 96 ? 2.125 -6.436 12.195 1.00 87.44 96 VAL A C 1
ATOM 730 O O . VAL A 1 96 ? 1.135 -6.977 11.701 1.00 87.44 96 VAL A O 1
ATOM 733 N N . HIS A 1 97 ? 2.741 -6.887 13.281 1.00 83.12 97 HIS A N 1
ATOM 734 C CA . HIS A 1 97 ? 2.171 -7.915 14.132 1.00 83.12 97 HIS A CA 1
ATOM 735 C C . HIS A 1 97 ? 1.242 -7.254 15.152 1.00 83.12 97 HIS A C 1
ATOM 737 O O . HIS A 1 97 ? 1.591 -6.229 15.737 1.00 83.12 97 HIS A O 1
ATOM 743 N N . TRP A 1 98 ? 0.047 -7.814 15.313 1.00 81.50 98 TRP A N 1
ATOM 744 C CA . TRP A 1 98 ? -0.883 -7.392 16.348 1.00 81.50 98 TRP A CA 1
ATOM 745 C C . TRP A 1 98 ? -0.612 -8.192 17.620 1.00 81.50 98 TRP A C 1
ATOM 747 O O . TRP A 1 98 ? -0.690 -9.417 17.591 1.00 81.50 98 TRP A O 1
ATOM 757 N N . GLU A 1 99 ? -0.353 -7.486 18.715 1.00 79.44 99 GLU A N 1
ATOM 758 C CA . GLU A 1 99 ? -0.277 -8.033 20.070 1.00 79.44 99 GLU A CA 1
ATOM 759 C C . GLU A 1 99 ? -1.290 -7.284 20.937 1.00 79.44 99 GLU A C 1
ATOM 761 O O . GLU A 1 99 ? -1.412 -6.057 20.840 1.00 79.44 99 GLU A O 1
ATOM 766 N N . ALA A 1 100 ? -2.031 -8.001 21.783 1.00 72.25 100 ALA A N 1
ATOM 767 C CA . ALA A 1 100 ? -2.889 -7.345 22.756 1.00 72.25 100 ALA A CA 1
ATOM 768 C C . ALA A 1 100 ? -2.006 -6.682 23.825 1.00 72.25 100 ALA A C 1
ATOM 770 O O . ALA A 1 100 ? -1.165 -7.333 24.437 1.00 72.25 100 ALA A O 1
ATOM 771 N N . ALA A 1 101 ? -2.205 -5.387 24.082 1.00 64.44 101 ALA A N 1
ATOM 772 C CA . ALA A 1 101 ? -1.397 -4.646 25.058 1.00 64.44 101 ALA A CA 1
ATOM 773 C C . ALA A 1 101 ? -1.441 -5.260 26.473 1.00 64.44 101 ALA A C 1
ATOM 775 O O . ALA A 1 101 ? -0.482 -5.148 27.239 1.00 64.44 101 ALA A O 1
ATOM 776 N N . GLU A 1 102 ? -2.550 -5.927 26.797 1.00 60.19 102 GLU A N 1
ATOM 777 C CA . GLU A 1 102 ? -2.775 -6.639 28.054 1.00 60.19 102 GLU A CA 1
ATOM 778 C C . GLU A 1 102 ? -1.891 -7.893 28.189 1.00 60.19 102 GLU A C 1
ATOM 780 O O . GLU A 1 102 ? -1.468 -8.231 29.294 1.00 60.19 102 GLU A O 1
ATOM 785 N N . GLU A 1 103 ? -1.526 -8.529 27.070 1.00 60.75 103 GLU A N 1
ATOM 786 C CA . GLU A 1 103 ? -0.652 -9.709 27.036 1.00 60.75 103 GLU A CA 1
ATOM 787 C C . GLU A 1 103 ? 0.832 -9.348 27.230 1.00 60.75 103 GLU A C 1
ATOM 789 O O . GLU A 1 103 ? 1.612 -10.185 27.684 1.00 60.75 103 GLU A O 1
ATOM 794 N N . THR A 1 104 ? 1.241 -8.102 26.948 1.00 60.88 104 THR A N 1
ATOM 795 C CA . THR A 1 104 ? 2.640 -7.663 27.095 1.00 60.88 104 THR A CA 1
ATOM 796 C C . THR A 1 104 ? 2.978 -7.208 28.525 1.00 60.88 104 THR A C 1
ATOM 798 O O . THR A 1 104 ? 4.051 -7.535 29.027 1.00 60.88 104 THR A O 1
ATOM 801 N N . SER A 1 105 ? 2.112 -6.412 29.179 1.00 69.81 105 SER A N 1
ATOM 802 C CA . SER A 1 105 ? 2.094 -6.124 30.637 1.00 69.81 105 SER A CA 1
ATOM 803 C C . SER A 1 105 ? 1.034 -5.058 30.990 1.00 69.81 105 SER A C 1
ATOM 805 O O . SER A 1 105 ? 0.782 -4.160 30.182 1.00 69.81 105 SER A O 1
ATOM 807 N N . PRO A 1 106 ? 0.495 -5.029 32.229 1.00 75.56 106 PRO A N 1
ATOM 808 C CA . PRO A 1 106 ? -0.467 -4.000 32.655 1.00 75.56 106 PRO A CA 1
ATOM 809 C C . PRO A 1 106 ? 0.094 -2.566 32.603 1.00 75.56 106 PRO A C 1
ATOM 811 O O . PRO A 1 106 ? -0.640 -1.618 32.335 1.00 75.56 106 PRO A O 1
ATOM 814 N N . ALA A 1 107 ? 1.406 -2.391 32.794 1.00 80.31 107 ALA A N 1
ATOM 815 C CA . ALA A 1 107 ? 2.062 -1.088 32.656 1.00 80.31 107 ALA A CA 1
ATOM 816 C C . ALA A 1 107 ? 2.131 -0.610 31.191 1.00 80.31 107 ALA A C 1
ATOM 818 O O . ALA A 1 107 ? 2.063 0.590 30.921 1.00 80.31 107 ALA A O 1
ATOM 819 N N . MET A 1 108 ? 2.253 -1.537 30.234 1.00 73.31 108 MET A N 1
ATOM 820 C CA . MET A 1 108 ? 2.247 -1.208 28.806 1.00 73.31 108 MET A CA 1
ATOM 821 C C . MET A 1 108 ? 0.849 -0.821 28.323 1.00 73.31 108 MET A C 1
ATOM 823 O O . MET A 1 108 ? 0.739 0.146 27.571 1.00 73.31 108 MET A O 1
ATOM 827 N N . ALA A 1 109 ? -0.204 -1.496 28.794 1.00 75.69 109 ALA A N 1
ATOM 828 C CA . ALA A 1 109 ? -1.588 -1.124 28.492 1.00 75.69 109 ALA A CA 1
ATOM 829 C C . ALA A 1 109 ? -1.885 0.335 28.882 1.00 75.69 109 ALA A C 1
ATOM 831 O O . ALA A 1 109 ? -2.247 1.134 28.020 1.00 75.69 109 ALA A O 1
ATOM 832 N N . GLN A 1 110 ? -1.578 0.722 30.126 1.00 81.19 110 GLN A N 1
ATOM 833 C CA . GLN A 1 110 ? -1.756 2.103 30.602 1.00 81.19 110 GLN A CA 1
ATOM 834 C C . GLN A 1 110 ? -0.961 3.118 29.770 1.00 81.19 110 GLN A C 1
ATOM 836 O O . GLN A 1 110 ? -1.449 4.201 29.448 1.00 81.19 110 GLN A O 1
ATOM 841 N N . LYS A 1 111 ? 0.270 2.770 29.374 1.00 85.06 111 LYS A N 1
ATOM 842 C CA . LYS A 1 111 ? 1.096 3.625 28.512 1.00 85.06 111 LYS A CA 1
ATOM 843 C C . LYS A 1 111 ? 0.469 3.823 27.131 1.00 85.06 111 LYS A C 1
ATOM 845 O O . LYS A 1 111 ? 0.542 4.927 26.588 1.00 85.06 111 LYS A O 1
ATOM 850 N N . TYR A 1 112 ? -0.089 2.771 26.536 1.00 83.00 112 TYR A N 1
ATOM 851 C CA . TYR A 1 112 ? -0.738 2.866 25.231 1.00 83.00 112 TYR A CA 1
ATOM 852 C C . TYR A 1 112 ? -2.032 3.664 25.305 1.00 83.00 112 TYR A C 1
ATOM 854 O O . TYR A 1 112 ? -2.220 4.540 24.467 1.00 83.00 112 TYR A O 1
ATOM 862 N N . GLU A 1 113 ? -2.864 3.431 26.318 1.00 82.88 113 GLU A N 1
ATOM 863 C CA . GLU A 1 113 ? -4.092 4.199 26.545 1.00 82.88 113 GLU A CA 1
ATOM 864 C C . GLU A 1 113 ? -3.793 5.692 26.698 1.00 82.88 113 GLU A C 1
ATOM 866 O O . GLU A 1 113 ? -4.325 6.503 25.941 1.00 82.88 113 GLU A O 1
ATOM 871 N N . ALA A 1 114 ? -2.838 6.047 27.564 1.00 86.62 114 ALA A N 1
ATOM 872 C CA . ALA A 1 114 ? -2.412 7.434 27.748 1.00 86.62 114 ALA A CA 1
ATOM 873 C C . ALA A 1 114 ? -1.887 8.059 26.445 1.00 86.62 114 ALA A C 1
ATOM 875 O O . ALA A 1 114 ? -2.127 9.232 26.155 1.00 86.62 114 ALA A O 1
ATOM 876 N N . LYS A 1 115 ? -1.171 7.280 25.624 1.00 86.31 115 LYS A N 1
ATOM 877 C CA . LYS A 1 115 ? -0.659 7.757 24.335 1.00 86.31 115 LYS A CA 1
ATOM 878 C C . LYS A 1 115 ? -1.773 7.944 23.308 1.00 86.31 115 LYS A C 1
ATOM 880 O O . LYS A 1 115 ? -1.721 8.907 22.550 1.00 86.31 115 LYS A O 1
AT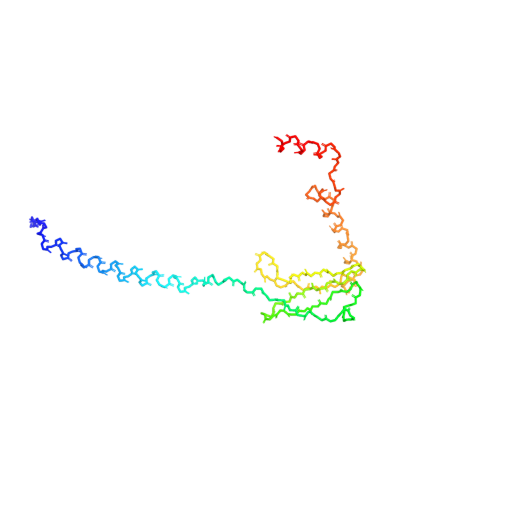OM 885 N N . VAL A 1 116 ? -2.756 7.047 23.266 1.00 85.31 116 VAL A N 1
ATOM 886 C CA . VAL A 1 116 ? -3.926 7.171 22.388 1.00 85.31 116 VAL A CA 1
ATOM 887 C C . VAL A 1 116 ? -4.730 8.409 22.771 1.00 85.31 116 VAL A C 1
ATOM 889 O O . VAL A 1 116 ? -5.037 9.217 21.901 1.00 85.31 116 VAL A O 1
ATOM 892 N N . GLU A 1 117 ? -4.985 8.629 24.058 1.00 86.00 117 GLU A N 1
ATOM 893 C CA . GLU A 1 117 ? -5.672 9.830 24.540 1.00 86.00 117 GLU A CA 1
ATOM 894 C C . GLU A 1 117 ? -4.898 11.116 24.195 1.00 86.00 117 GLU A C 1
ATOM 896 O O . GLU A 1 117 ? -5.463 12.081 23.668 1.00 86.00 117 GLU A O 1
ATOM 901 N N . ALA A 1 118 ? -3.577 11.113 24.391 1.00 88.38 118 ALA A N 1
ATOM 902 C CA . ALA A 1 118 ? -2.713 12.227 24.008 1.00 88.38 118 ALA A CA 1
ATOM 903 C C . ALA A 1 118 ? -2.699 12.491 22.490 1.00 88.38 118 ALA A C 1
ATOM 905 O O . ALA A 1 118 ? -2.584 13.639 22.073 1.00 88.38 118 ALA A O 1
ATOM 906 N N . LEU A 1 119 ? -2.810 11.459 21.647 1.00 84.88 119 LEU A N 1
ATOM 907 C CA . LEU A 1 119 ? -2.923 11.618 20.191 1.00 84.88 119 LEU A CA 1
ATOM 908 C C . LEU A 1 119 ? -4.289 12.194 19.800 1.00 84.88 119 LEU A C 1
ATOM 910 O O . LEU A 1 119 ? -4.359 13.146 19.027 1.00 84.88 119 LEU A O 1
ATOM 914 N N . LEU A 1 120 ? -5.370 11.674 20.383 1.00 80.31 120 LEU A N 1
ATOM 915 C CA . LEU A 1 120 ? -6.743 12.104 20.095 1.00 80.31 120 LEU A CA 1
ATOM 916 C C . LEU A 1 120 ? -7.055 13.530 20.578 1.00 80.31 120 LEU A C 1
ATOM 918 O O . LEU A 1 120 ? -8.041 14.136 20.157 1.00 80.31 120 LEU A O 1
ATOM 922 N N . THR A 1 121 ? -6.229 14.088 21.460 1.00 83.62 121 THR A N 1
ATOM 923 C CA . THR A 1 121 ? -6.344 15.478 21.919 1.00 83.62 121 THR A CA 1
ATOM 924 C C . THR A 1 121 ? -5.611 16.480 21.026 1.00 83.62 121 THR A C 1
ATOM 926 O O . THR A 1 121 ? -5.809 17.682 21.202 1.00 83.62 121 THR A O 1
ATOM 929 N N . GLN A 1 122 ? -4.826 16.021 20.046 1.00 83.00 122 GLN A N 1
ATOM 930 C CA . GLN A 1 122 ? -4.091 16.896 19.130 1.00 83.00 122 GLN A CA 1
ATOM 931 C C . GLN A 1 122 ? -5.028 17.669 18.185 1.00 83.00 122 GLN A C 1
ATOM 933 O O . GLN A 1 122 ? -6.087 17.157 17.811 1.00 83.00 122 GLN A O 1
ATOM 938 N N . PRO A 1 123 ? -4.639 18.887 17.753 1.00 79.44 123 PRO A N 1
ATOM 939 C CA . PRO A 1 123 ? -5.476 19.753 16.913 1.00 79.44 123 PRO A CA 1
ATOM 940 C C . PRO A 1 123 ? -5.815 19.135 15.547 1.00 79.44 123 PRO A C 1
ATOM 942 O O . PRO A 1 123 ? -6.844 19.436 14.954 1.00 79.44 123 PRO A O 1
ATOM 945 N N . GLU A 1 124 ? -4.989 18.219 15.056 1.00 78.19 124 GLU A N 1
ATOM 946 C CA . GLU A 1 124 ? -5.237 17.462 13.825 1.00 78.19 124 GLU A CA 1
ATOM 947 C C . GLU A 1 124 ? -6.380 16.435 13.938 1.00 78.19 124 GLU A C 1
ATOM 949 O O . GLU A 1 124 ? -6.941 16.031 12.922 1.00 78.19 124 GLU A O 1
ATOM 954 N N . HIS A 1 125 ? -6.787 16.059 15.156 1.00 74.50 125 HIS A N 1
ATOM 955 C CA . HIS A 1 125 ? -7.888 15.123 15.421 1.00 74.50 125 HIS A CA 1
ATOM 956 C C . HIS A 1 125 ? -9.205 15.827 15.798 1.00 74.50 125 HIS A C 1
ATOM 958 O O . HIS A 1 125 ? -10.144 15.182 16.261 1.00 74.50 125 HIS A O 1
ATOM 964 N N . VAL A 1 126 ? -9.323 17.142 15.563 1.00 66.88 126 VAL A N 1
ATOM 965 C CA . VAL A 1 126 ? -10.550 17.929 15.826 1.00 66.88 126 VAL A CA 1
ATOM 966 C C . VAL A 1 126 ? -11.773 17.368 15.087 1.00 66.88 126 VAL A C 1
ATOM 968 O O . VAL A 1 126 ? -12.887 17.415 15.605 1.00 66.88 126 VAL A O 1
ATOM 971 N N . TRP A 1 127 ? -11.573 16.720 13.937 1.00 63.91 127 TRP A N 1
ATOM 972 C CA . TRP A 1 127 ? -12.641 16.056 13.182 1.00 63.91 127 TRP A CA 1
ATOM 973 C C . TRP A 1 127 ? -13.355 14.930 13.956 1.00 63.91 127 TRP A C 1
ATOM 975 O O . TRP A 1 127 ? -14.518 14.663 13.668 1.00 63.91 127 TRP A O 1
ATOM 985 N N . LEU A 1 128 ? -12.715 14.306 14.957 1.00 64.31 128 LEU A N 1
ATOM 986 C CA . LEU A 1 128 ? -13.349 13.307 15.835 1.00 64.31 128 LEU A CA 1
ATOM 987 C C . LEU A 1 128 ? -14.280 13.934 16.879 1.00 64.31 128 LEU A C 1
ATOM 989 O O . LEU A 1 128 ? -15.256 13.307 17.280 1.00 64.31 128 LEU A O 1
ATOM 993 N N . LYS A 1 129 ? -13.984 15.160 17.325 1.00 66.75 129 LYS A N 1
ATOM 994 C CA . LYS A 1 129 ? -14.791 15.892 18.317 1.00 66.75 129 LYS A CA 1
ATOM 995 C C . LYS A 1 129 ? -15.974 16.630 17.678 1.00 66.75 129 LYS A C 1
ATOM 997 O O . LYS A 1 129 ? -16.879 17.054 18.392 1.00 66.75 129 LYS A O 1
ATOM 1002 N N . GLY A 1 130 ? -15.984 16.730 16.345 1.00 66.62 130 GLY A N 1
ATOM 1003 C CA . GLY A 1 130 ? -16.883 17.598 15.592 1.00 66.62 130 GLY A CA 1
ATOM 1004 C C . GLY A 1 130 ? -16.405 19.051 15.629 1.00 66.62 130 GLY A C 1
ATOM 1005 O O . GLY A 1 130 ? -15.692 19.459 16.543 1.00 66.62 130 GLY A O 1
ATOM 1006 N N . LEU A 1 131 ? -16.775 19.835 14.615 1.00 72.00 131 LEU A N 1
ATOM 1007 C CA . LEU A 1 131 ? -16.490 21.270 14.616 1.00 72.00 131 LEU A CA 1
ATOM 1008 C C . LEU A 1 131 ? -17.429 21.986 15.579 1.00 72.00 131 LEU A C 1
ATOM 1010 O O . LEU A 1 131 ? -18.626 21.684 15.616 1.00 72.00 131 LEU A O 1
ATOM 1014 N N . SER A 1 132 ? -16.908 22.973 16.305 1.00 80.88 132 SER A N 1
ATOM 1015 C CA . SER A 1 132 ? -17.777 23.914 17.003 1.00 80.88 132 SER A CA 1
ATOM 1016 C C . SER A 1 132 ? -18.646 24.686 15.994 1.00 80.88 132 SER A C 1
ATOM 1018 O O . SER A 1 132 ? -18.276 24.815 14.821 1.00 80.88 132 SER A O 1
ATOM 1020 N N . PRO A 1 133 ? -19.815 25.208 16.410 1.00 81.31 133 PRO A N 1
ATOM 1021 C CA . PRO A 1 133 ? -20.691 25.969 15.519 1.00 81.31 133 PRO A CA 1
ATOM 1022 C C . PRO A 1 133 ? -19.977 27.145 14.836 1.00 81.31 133 PRO A C 1
ATOM 1024 O O . PRO A 1 133 ? -20.185 27.377 13.648 1.00 81.31 133 PRO A O 1
ATOM 1027 N N . GLU A 1 134 ? -19.087 27.825 15.564 1.00 83.62 134 GLU A N 1
ATOM 1028 C CA . GLU A 1 134 ? -18.305 28.964 15.071 1.00 83.62 134 GLU A CA 1
ATOM 1029 C C . GLU A 1 134 ? -17.257 28.535 14.032 1.00 83.62 134 GLU A C 1
ATOM 1031 O O . GLU A 1 134 ? -17.142 29.150 12.973 1.00 83.62 134 GLU A O 1
ATOM 1036 N N . GLU A 1 135 ? -16.536 27.435 14.277 1.00 80.75 135 GLU A N 1
ATOM 1037 C CA . GLU A 1 135 ? -15.565 26.882 13.322 1.00 80.75 135 GLU A CA 1
ATOM 1038 C C . GLU A 1 135 ? -16.248 26.357 12.057 1.00 80.75 135 GLU A C 1
ATOM 1040 O O . GLU A 1 135 ? -15.733 26.53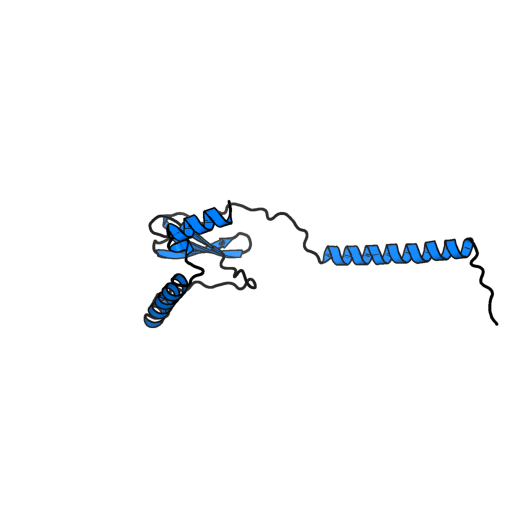7 10.954 1.00 80.75 135 GLU A O 1
ATOM 1045 N N . ALA A 1 136 ? -17.419 25.728 12.196 1.00 79.06 136 ALA A N 1
ATOM 1046 C CA . ALA A 1 136 ? -18.206 25.252 11.064 1.00 79.06 136 ALA A CA 1
ATOM 1047 C C . ALA A 1 136 ? -18.696 26.415 10.188 1.00 79.06 136 ALA A C 1
ATOM 1049 O O . ALA A 1 136 ? -18.734 26.291 8.963 1.00 79.06 136 ALA A O 1
ATOM 1050 N N . GLU A 1 137 ? -19.058 27.546 10.795 1.00 85.06 137 GLU A N 1
ATOM 1051 C CA . GLU A 1 137 ? -19.474 28.752 10.082 1.00 85.06 137 GLU A CA 1
ATOM 1052 C C . GLU A 1 137 ? -18.292 29.465 9.412 1.00 85.06 137 GLU A C 1
ATOM 1054 O O . GLU A 1 137 ? -18.390 29.819 8.236 1.00 85.06 137 GLU A O 1
ATOM 1059 N N . ALA A 1 138 ? -17.141 29.561 10.084 1.00 86.69 138 ALA A N 1
ATOM 1060 C CA . ALA A 1 138 ? -15.903 30.068 9.490 1.00 86.69 138 ALA A CA 1
ATOM 1061 C C . ALA A 1 138 ? -15.464 29.233 8.273 1.00 86.69 138 ALA A C 1
ATOM 1063 O O . ALA A 1 138 ? -15.117 29.778 7.226 1.00 86.69 138 ALA A O 1
ATOM 1064 N N . LEU A 1 139 ? -15.554 27.902 8.365 1.00 79.88 139 LEU A N 1
ATOM 1065 C CA . LEU A 1 139 ? -15.279 27.006 7.242 1.00 79.88 139 LEU A CA 1
ATOM 1066 C C . LEU A 1 139 ? -16.267 27.192 6.088 1.00 79.88 139 LEU A C 1
ATOM 1068 O O . LEU A 1 139 ? -15.845 27.236 4.935 1.00 79.88 139 LEU A O 1
ATOM 1072 N N . ARG A 1 140 ? -17.565 27.355 6.370 1.00 83.31 140 ARG A N 1
ATOM 1073 C CA . ARG A 1 140 ? -18.558 27.673 5.328 1.00 83.31 140 ARG A CA 1
ATOM 1074 C C . ARG A 1 140 ? -18.244 28.993 4.631 1.00 83.31 140 ARG A C 1
ATOM 1076 O O . ARG A 1 140 ? -18.390 29.053 3.422 1.00 83.31 140 ARG A O 1
ATOM 1083 N N . GLN A 1 141 ? -17.792 30.011 5.361 1.00 90.19 141 GLN A N 1
ATOM 1084 C CA . GLN A 1 141 ? -17.405 31.302 4.784 1.00 90.19 141 GLN A CA 1
ATOM 1085 C C . GLN A 1 141 ? -16.117 31.225 3.952 1.00 90.19 141 GLN A C 1
ATOM 1087 O O . GLN A 1 141 ? -15.991 31.946 2.971 1.00 90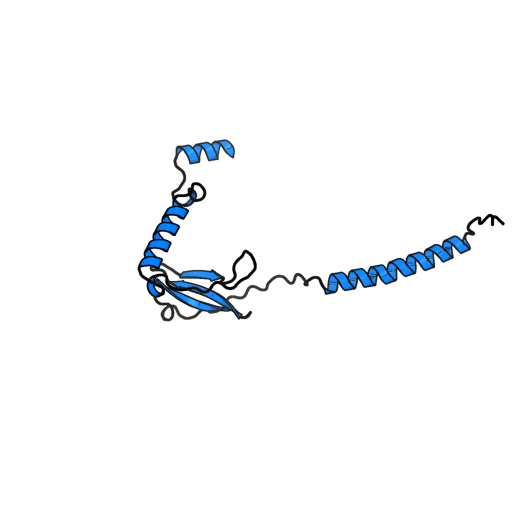.19 141 GLN A O 1
ATOM 1092 N N . MET A 1 142 ? -15.169 30.355 4.312 1.00 82.75 142 MET A N 1
ATOM 1093 C CA . MET A 1 142 ? -13.930 30.162 3.546 1.00 82.75 142 MET A CA 1
ATOM 1094 C C . MET A 1 142 ? -14.129 29.417 2.217 1.00 82.75 142 MET A C 1
ATOM 1096 O O . MET A 1 142 ? -13.327 29.601 1.303 1.00 82.75 142 MET A O 1
ATOM 1100 N N . TYR A 1 143 ? -15.143 28.551 2.126 1.00 79.31 143 TYR A N 1
ATOM 1101 C CA . TYR A 1 143 ? -15.430 27.728 0.941 1.00 79.31 143 TYR A CA 1
ATOM 1102 C C . TYR A 1 143 ? -16.693 28.162 0.167 1.00 79.31 143 TYR A C 1
ATOM 1104 O O . TYR A 1 143 ? -17.078 27.468 -0.777 1.00 79.31 143 TYR A O 1
ATOM 1112 N N . ALA A 1 144 ? -17.337 29.264 0.566 1.00 67.31 144 ALA A N 1
ATOM 1113 C CA . ALA A 1 144 ? -18.430 29.917 -0.164 1.00 67.31 144 ALA A CA 1
ATOM 1114 C C . ALA A 1 144 ? -17.884 30.929 -1.180 1.00 67.31 144 ALA A C 1
ATOM 1116 O O . ALA A 1 144 ? -18.478 31.014 -2.278 1.00 67.31 144 ALA A O 1
#

Nearest PDB structures (foldseek):
  7bui-assembly1_E  TM=6.912E-01  e=5.189E-01  Metapseudomonas resinovorans
  1jyu-assembly1_A  TM=6.054E-01  e=4.021E-01  Homo sapiens
  4eag-assembly1_B  TM=3.656E-01  e=1.266E+00  Rattus norvegicus
  2ya3-assembly1_B  TM=2.758E-01  e=1.856E+00  Homo sapiens
  2y8q-assembly1_B  TM=2.808E-01  e=2.553E+00  Homo sapiens

pLDDT: mean 84.03, std 11.28, range [38.34, 98.06]

Radius of gyration: 31.32 Å; Cα contacts (8 Å, |Δi|>4): 90; chains: 1; bounding box: 68×49×84 Å

Sequence (144 aa):
MTEDSRATRRDLLASFLMGGGLVLAYGTLALQGILFLLPKRLRPKTRLIFAGRIDQFTVGAVTTIHDLDGNAILVKRGETGFEAFSSVCPHLGCRVHWEAAEETSPAMAQKYEAKVEALLTQPEHVWLKGLSPEEAEALRQMYA

Secondary structure (DSSP, 8-state):
--------HHHHHHHHHHHHHHHHHHHHHHHHHHHHHSPP-PPP---------GGGSPTT-EEEEE-TT--EEEEEE-SS-EEEEESB-TTT-PBPPP--HHHH-HHHHHHHHHHHHHHHTSGGGHHHH---HHHHHHHHHH--

Solvent-accessible surface area (backbone atoms only — not comparable to full-atom values): 9051 Å² total; per-residue (Å²): 140,81,83,86,76,74,78,44,78,62,54,53,50,50,50,48,52,53,52,49,50,49,50,52,53,54,47,50,52,50,52,50,55,52,57,66,73,44,77,79,86,66,78,83,80,84,73,93,73,88,88,73,61,77,87,79,54,52,74,80,39,72,47,80,43,68,48,98,87,69,47,52,33,39,37,33,26,49,96,90,50,77,47,78,43,72,26,54,39,90,86,84,58,52,76,58,79,90,74,61,48,70,79,77,32,72,71,51,32,55,54,48,52,54,47,51,54,58,54,60,68,36,82,89,36,41,78,79,77,49,72,53,75,66,57,49,49,53,50,50,65,75,76,106

Mean predicted aligned error: 13.01 Å